Protein AF-A0A3R0XVF8-F1 (afdb_monomer)

Structure (mmCIF, N/CA/C/O backbone):
data_AF-A0A3R0XVF8-F1
#
_entry.id   AF-A0A3R0XVF8-F1
#
loop_
_atom_site.group_PDB
_atom_site.id
_atom_site.type_symbol
_atom_site.label_atom_id
_atom_site.label_alt_id
_atom_site.label_comp_id
_atom_site.label_asym_id
_atom_site.label_entity_id
_atom_site.label_seq_id
_atom_site.pdbx_PDB_ins_code
_atom_site.Cartn_x
_atom_site.Cartn_y
_atom_site.Cartn_z
_atom_site.occupancy
_atom_site.B_iso_or_equiv
_atom_site.auth_seq_id
_atom_site.auth_comp_id
_atom_site.auth_asym_id
_atom_site.auth_atom_id
_atom_site.pdbx_PDB_model_num
ATOM 1 N N . MET A 1 1 ? -7.630 -12.643 -1.022 1.00 51.62 1 MET A N 1
ATOM 2 C CA . MET A 1 1 ? -7.243 -13.775 -1.891 1.00 51.62 1 MET A CA 1
ATOM 3 C C . MET A 1 1 ? -6.262 -13.201 -2.878 1.00 51.62 1 MET A C 1
ATOM 5 O O . MET A 1 1 ? -6.721 -12.484 -3.748 1.00 51.62 1 MET A O 1
ATOM 9 N N . SER A 1 2 ? -4.966 -13.454 -2.710 1.00 49.66 2 SER A N 1
ATOM 10 C CA . SER A 1 2 ? -3.914 -13.010 -3.634 1.00 49.66 2 SER A CA 1
ATOM 11 C C . SER A 1 2 ? -3.652 -14.143 -4.630 1.00 49.66 2 SER A C 1
ATOM 13 O O . SER A 1 2 ? -3.071 -15.164 -4.271 1.00 49.66 2 SER A O 1
ATOM 15 N N . GLY A 1 3 ? -4.194 -14.028 -5.841 1.00 53.16 3 GLY A N 1
ATOM 16 C CA . GLY A 1 3 ? -4.029 -14.985 -6.938 1.00 53.16 3 GLY A CA 1
ATOM 17 C C . GLY A 1 3 ? -2.923 -14.539 -7.901 1.00 53.16 3 GLY A C 1
ATOM 18 O O . GLY A 1 3 ? -2.484 -13.401 -7.812 1.00 53.16 3 GLY A O 1
ATOM 19 N N . PRO A 1 4 ? -2.485 -15.397 -8.840 1.00 56.06 4 PRO A N 1
ATOM 20 C CA . PRO A 1 4 ? -1.342 -15.141 -9.730 1.00 56.06 4 PRO A CA 1
ATOM 21 C C . PRO A 1 4 ? -1.568 -14.031 -10.775 1.00 56.06 4 PRO A C 1
ATOM 23 O O . PRO A 1 4 ? -0.693 -13.773 -11.602 1.00 56.06 4 PRO A O 1
ATOM 26 N N . GLU A 1 5 ? -2.740 -13.399 -10.784 1.00 53.19 5 GLU A N 1
ATOM 27 C CA . GLU A 1 5 ? -3.084 -12.344 -11.728 1.00 53.19 5 GLU A CA 1
ATOM 28 C C . GLU A 1 5 ? -2.674 -10.969 -11.187 1.00 53.19 5 GLU A C 1
ATOM 30 O O . GLU A 1 5 ? -2.854 -10.653 -10.013 1.00 53.19 5 GLU A O 1
ATOM 35 N N . VAL A 1 6 ? -2.156 -10.108 -12.067 1.00 53.72 6 VAL A N 1
ATOM 36 C CA . VAL A 1 6 ? -1.644 -8.766 -11.720 1.00 53.72 6 VAL A CA 1
ATOM 37 C C . VAL A 1 6 ? -2.672 -7.925 -10.955 1.00 53.72 6 VAL A C 1
ATOM 39 O O . VAL A 1 6 ? -2.298 -7.165 -10.066 1.00 53.72 6 VAL A O 1
ATOM 42 N N . HIS A 1 7 ? -3.964 -8.083 -11.252 1.00 53.00 7 HIS A N 1
ATOM 43 C CA . HIS A 1 7 ? -5.055 -7.347 -10.601 1.00 53.00 7 HIS A CA 1
ATOM 44 C C . HIS A 1 7 ? -5.177 -7.687 -9.114 1.00 53.00 7 HIS A C 1
ATOM 46 O O . HIS A 1 7 ? -5.637 -6.864 -8.334 1.00 53.00 7 HIS A O 1
ATOM 52 N N . T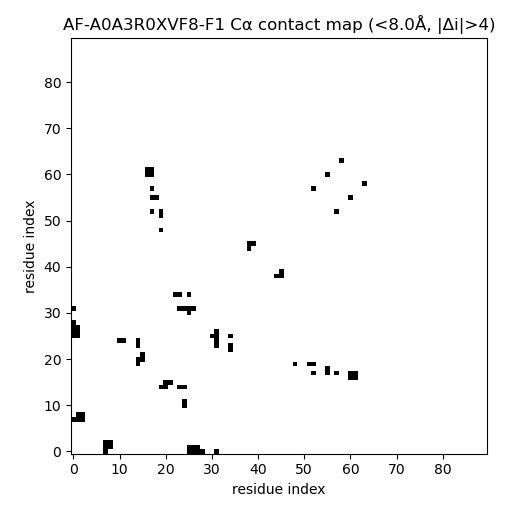HR A 1 8 ? -4.747 -8.884 -8.714 1.00 57.53 8 THR A N 1
ATOM 53 C CA . THR A 1 8 ? -4.847 -9.350 -7.334 1.00 57.53 8 THR A CA 1
ATOM 54 C C . THR A 1 8 ? -3.709 -8.849 -6.437 1.00 57.53 8 THR A C 1
ATOM 56 O O . THR A 1 8 ? -3.778 -9.002 -5.222 1.00 57.53 8 THR A O 1
ATOM 59 N N . HIS A 1 9 ? -2.687 -8.211 -7.018 1.00 69.94 9 HIS A N 1
ATOM 60 C CA . HIS A 1 9 ? -1.527 -7.662 -6.304 1.00 69.94 9 HIS A CA 1
ATOM 61 C C . HIS A 1 9 ? -1.497 -6.127 -6.253 1.00 69.94 9 HIS A C 1
ATOM 63 O O . HIS A 1 9 ? -0.610 -5.552 -5.618 1.00 69.94 9 HIS A O 1
ATOM 69 N N . ILE A 1 10 ? -2.441 -5.446 -6.918 1.00 77.38 10 ILE A N 1
ATOM 70 C CA . ILE A 1 10 ? -2.514 -3.975 -6.907 1.00 77.38 10 ILE A CA 1
ATOM 71 C C . ILE A 1 10 ? -2.785 -3.482 -5.485 1.00 77.38 10 ILE A C 1
ATOM 73 O O . ILE A 1 10 ? -2.047 -2.633 -4.987 1.00 77.38 10 ILE A O 1
ATOM 77 N N . ASP A 1 11 ? -3.785 -4.062 -4.822 1.00 80.88 11 ASP A N 1
ATOM 78 C CA . ASP A 1 11 ? -4.194 -3.677 -3.468 1.00 80.88 11 ASP A CA 1
ATOM 79 C C . ASP A 1 11 ? -3.064 -3.920 -2.458 1.00 80.88 11 ASP A C 1
ATOM 81 O O . ASP A 1 11 ? -2.759 -3.065 -1.634 1.00 80.88 11 ASP A O 1
ATOM 85 N N . GLU A 1 12 ? -2.369 -5.052 -2.591 1.00 86.88 12 GLU A N 1
ATOM 86 C CA . GLU A 1 12 ? -1.202 -5.417 -1.784 1.00 86.88 12 GLU A CA 1
ATOM 87 C C . GLU A 1 12 ? -0.062 -4.395 -1.932 1.00 86.88 12 GLU A C 1
ATOM 89 O O . GLU A 1 12 ? 0.463 -3.883 -0.940 1.00 86.88 12 GLU A O 1
ATOM 94 N N . GLY A 1 13 ? 0.310 -4.055 -3.169 1.00 85.56 13 GLY A N 1
ATOM 95 C CA . GLY A 1 13 ? 1.343 -3.053 -3.430 1.00 85.56 13 GLY A CA 1
ATOM 96 C C . GLY A 1 13 ? 0.949 -1.654 -2.947 1.00 85.56 13 GLY A C 1
ATOM 97 O O . GLY A 1 13 ? 1.798 -0.910 -2.452 1.00 85.56 13 GLY A O 1
ATOM 98 N N . LEU A 1 14 ? -0.332 -1.301 -3.063 1.00 86.75 14 LEU A N 1
ATOM 99 C CA . LEU A 1 14 ? -0.868 -0.024 -2.603 1.00 86.75 14 LEU A CA 1
ATOM 100 C C . LEU A 1 14 ? -0.863 0.065 -1.073 1.00 86.75 14 LEU A C 1
ATOM 102 O O . LEU A 1 14 ? -0.395 1.062 -0.531 1.00 86.75 14 LEU A O 1
ATOM 106 N N . PHE A 1 15 ? -1.297 -0.985 -0.373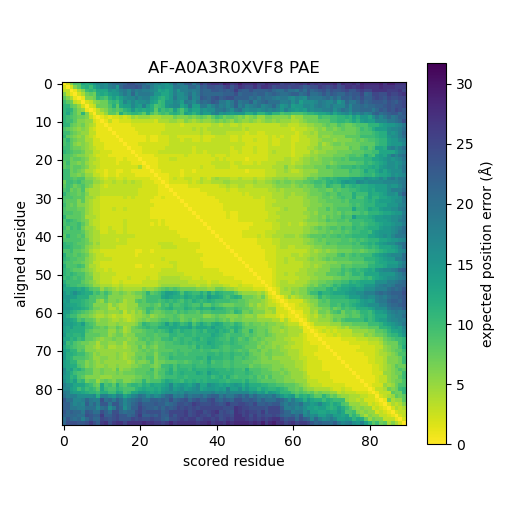 1.00 89.81 15 PHE A N 1
ATOM 107 C CA . PHE A 1 15 ? -1.338 -1.014 1.091 1.00 89.81 15 PHE A CA 1
ATOM 108 C C . PHE A 1 15 ? 0.067 -0.886 1.678 1.00 89.81 15 PHE A C 1
ATOM 110 O O . PHE A 1 15 ? 0.285 -0.053 2.556 1.00 89.81 15 PHE A O 1
ATOM 117 N N . ARG A 1 16 ? 1.047 -1.608 1.118 1.00 89.12 16 ARG A N 1
ATOM 118 C CA . ARG A 1 16 ? 2.451 -1.475 1.532 1.00 89.12 16 ARG A CA 1
ATOM 119 C C . ARG A 1 16 ? 3.013 -0.080 1.289 1.00 89.12 16 ARG A C 1
ATOM 121 O O . ARG A 1 16 ? 3.718 0.440 2.146 1.00 89.12 16 ARG A O 1
ATOM 128 N N . ARG A 1 17 ? 2.707 0.543 0.143 1.00 87.50 17 ARG A N 1
ATOM 129 C CA . ARG A 1 17 ? 3.137 1.925 -0.143 1.00 87.50 17 ARG A CA 1
ATOM 130 C C . ARG A 1 17 ? 2.558 2.910 0.864 1.00 87.50 17 ARG A C 1
ATOM 132 O O . ARG A 1 17 ? 3.297 3.746 1.361 1.00 87.50 17 ARG A O 1
ATOM 139 N N . LEU A 1 18 ? 1.282 2.756 1.208 1.00 88.44 18 LEU A N 1
ATOM 140 C CA . LEU A 1 18 ? 0.597 3.559 2.227 1.00 88.44 18 LEU A CA 1
ATOM 141 C C . LEU A 1 18 ? 1.054 3.250 3.666 1.00 88.44 18 LEU A C 1
ATOM 143 O O . LEU A 1 18 ? 0.589 3.892 4.609 1.00 88.44 18 LEU A O 1
ATOM 147 N N . GLY A 1 19 ? 1.951 2.275 3.850 1.00 89.38 19 GLY A N 1
ATOM 148 C CA . GLY A 1 19 ? 2.456 1.842 5.153 1.00 89.38 19 GLY A CA 1
ATOM 149 C C . GLY A 1 19 ? 1.438 1.067 5.989 1.00 89.38 19 GLY A C 1
ATOM 150 O O . GLY A 1 19 ? 1.665 0.860 7.179 1.00 89.38 19 GLY A O 1
ATOM 151 N N . LEU A 1 20 ? 0.314 0.659 5.399 1.00 91.50 20 LEU A N 1
ATOM 152 C CA . LEU A 1 20 ? -0.722 -0.090 6.097 1.00 91.50 20 LEU A CA 1
ATOM 153 C C . LEU A 1 20 ? -0.200 -1.474 6.535 1.00 91.50 20 LEU A C 1
ATOM 155 O O . LEU A 1 20 ? 0.636 -2.063 5.845 1.00 91.50 20 LEU A O 1
ATOM 159 N N . PRO A 1 21 ? -0.690 -2.008 7.667 1.00 92.69 21 PRO A N 1
ATOM 160 C CA . PRO A 1 21 ? -0.217 -3.276 8.216 1.00 92.69 21 PRO A CA 1
ATOM 161 C C . PRO A 1 21 ? -0.498 -4.475 7.298 1.00 92.69 21 PRO A C 1
ATOM 163 O O . PRO A 1 21 ? -1.542 -4.542 6.643 1.00 92.69 21 PRO A O 1
ATOM 166 N N . GLU A 1 22 ? 0.405 -5.463 7.306 1.00 91.00 22 GLU A N 1
ATOM 167 C CA . GLU A 1 22 ? 0.280 -6.709 6.524 1.00 91.00 22 GLU A CA 1
ATOM 168 C C . GLU A 1 22 ? -0.974 -7.511 6.903 1.00 91.00 22 GLU A C 1
ATOM 170 O O . GLU A 1 22 ? -1.498 -8.264 6.088 1.00 91.00 22 GLU A O 1
ATOM 175 N N . GLU A 1 23 ? -1.525 -7.314 8.103 1.00 91.00 23 GLU A N 1
ATOM 176 C CA . GLU A 1 23 ? -2.792 -7.908 8.535 1.00 91.00 23 GLU A CA 1
ATOM 177 C C . GLU A 1 23 ? -3.985 -7.530 7.641 1.00 91.00 23 GLU A C 1
ATOM 179 O O . GLU A 1 23 ? -4.994 -8.235 7.648 1.00 91.00 23 GLU A O 1
ATOM 184 N N . LEU A 1 24 ? -3.882 -6.450 6.858 1.00 91.75 24 LEU A N 1
ATOM 185 C CA . LEU A 1 24 ? -4.887 -6.060 5.864 1.00 91.75 24 LEU A CA 1
ATOM 186 C C . LEU A 1 24 ? -4.680 -6.741 4.497 1.00 91.75 24 LEU A C 1
ATOM 188 O O . LEU A 1 24 ? -5.552 -6.657 3.631 1.00 91.75 24 LEU A O 1
ATOM 192 N N . ILE A 1 25 ? -3.560 -7.440 4.297 1.00 90.75 25 ILE A N 1
ATOM 193 C CA . ILE A 1 25 ? -3.183 -8.110 3.049 1.00 90.75 25 ILE A CA 1
ATOM 194 C C . ILE A 1 25 ? -3.456 -9.613 3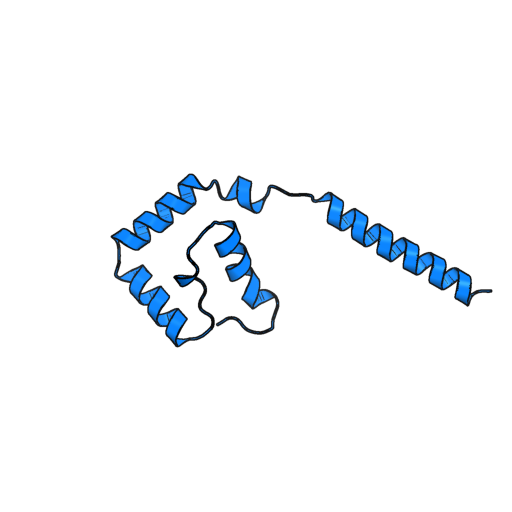.195 1.00 90.75 25 ILE A C 1
ATOM 196 O O . ILE A 1 25 ? -2.620 -10.413 3.612 1.00 90.75 25 ILE A O 1
ATOM 200 N N . ALA A 1 26 ? -4.677 -10.021 2.854 1.00 88.25 26 ALA A N 1
ATOM 201 C CA . ALA A 1 26 ? -5.120 -11.397 3.046 1.00 88.25 26 ALA A CA 1
ATOM 202 C C . ALA A 1 26 ? -4.780 -12.330 1.868 1.00 88.25 26 ALA A C 1
ATOM 204 O O . ALA A 1 26 ? -5.437 -12.300 0.816 1.00 88.25 26 ALA A O 1
ATOM 205 N N . GLY A 1 27 ? -3.834 -13.247 2.095 1.00 85.69 27 GLY A N 1
ATOM 206 C CA . GLY A 1 27 ? -3.447 -14.283 1.127 1.00 85.69 27 GLY A CA 1
ATOM 207 C C . GLY A 1 27 ? -4.546 -15.314 0.844 1.00 85.69 27 GLY A C 1
ATOM 208 O O . GLY A 1 27 ? -4.711 -15.756 -0.292 1.00 85.69 27 GLY A O 1
ATOM 209 N N . ASP A 1 28 ? -5.378 -15.625 1.837 1.00 85.88 28 ASP A N 1
ATOM 210 C CA . ASP A 1 28 ? -6.451 -16.619 1.751 1.00 85.88 28 ASP A CA 1
ATOM 211 C C . ASP A 1 28 ? -7.795 -16.085 2.291 1.00 85.88 28 ASP A C 1
ATOM 213 O O . ASP A 1 28 ? -7.895 -14.974 2.819 1.00 85.88 28 ASP A O 1
ATOM 217 N N . ARG A 1 29 ? -8.863 -16.874 2.117 1.00 88.12 29 ARG A N 1
ATOM 218 C CA . ARG A 1 29 ? -10.227 -16.490 2.517 1.00 88.12 29 ARG A CA 1
ATOM 219 C C . ARG A 1 29 ? -10.389 -16.356 4.032 1.00 88.12 29 ARG A C 1
ATOM 221 O O . ARG A 1 29 ? -11.125 -15.487 4.482 1.00 88.12 29 ARG A O 1
ATOM 228 N N . GLU A 1 30 ? -9.759 -17.223 4.810 1.00 91.50 30 GLU A N 1
ATOM 229 C CA . GLU A 1 30 ? -9.893 -17.229 6.265 1.00 91.50 30 GLU A CA 1
ATOM 230 C C . GLU A 1 30 ? -9.203 -16.007 6.875 1.00 91.50 30 GLU A C 1
ATOM 232 O O . GLU A 1 30 ? -9.782 -15.306 7.704 1.00 91.50 30 GLU A O 1
ATOM 237 N N . THR A 1 31 ? -8.002 -15.694 6.389 1.00 89.94 31 THR A N 1
ATOM 238 C CA . THR A 1 31 ? -7.272 -14.481 6.765 1.00 89.94 31 THR A CA 1
ATOM 239 C C . THR A 1 31 ? -8.043 -13.222 6.371 1.00 89.94 31 THR A C 1
ATOM 241 O O . THR A 1 31 ? -8.124 -12.293 7.170 1.00 89.94 31 THR A O 1
ATOM 244 N N . TYR A 1 32 ? -8.699 -13.217 5.205 1.00 90.62 32 TYR A N 1
ATOM 245 C CA . TYR A 1 32 ? -9.560 -12.107 4.788 1.00 90.62 32 TYR A CA 1
ATOM 246 C C . TYR A 1 32 ? -10.726 -11.897 5.755 1.00 90.62 32 TYR A C 1
ATOM 248 O O . TYR A 1 32 ? -10.950 -10.781 6.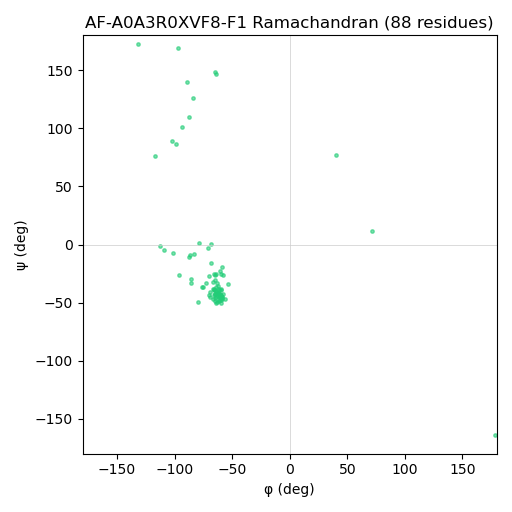214 1.00 90.62 32 TYR A O 1
ATOM 256 N N . ILE A 1 33 ? -11.439 -12.970 6.114 1.00 94.56 33 ILE A N 1
ATOM 257 C CA . ILE A 1 33 ? -12.562 -12.891 7.057 1.00 94.56 33 ILE A CA 1
ATOM 258 C C . ILE A 1 33 ? -12.087 -12.351 8.408 1.00 94.56 33 ILE A C 1
ATOM 260 O O . ILE A 1 33 ? -12.712 -11.439 8.939 1.00 94.56 33 ILE A O 1
ATOM 264 N N . ARG A 1 34 ? -10.966 -12.853 8.944 1.00 95.44 34 ARG A N 1
ATOM 265 C CA . ARG A 1 34 ? -10.402 -12.345 10.206 1.00 95.44 34 ARG A CA 1
ATOM 266 C C . ARG A 1 34 ? -10.072 -10.857 10.143 1.00 95.44 34 ARG A C 1
ATOM 268 O O . ARG A 1 34 ? -10.421 -10.129 11.067 1.00 95.44 34 ARG A O 1
ATOM 275 N N . ALA A 1 35 ? -9.410 -10.419 9.073 1.00 94.62 35 ALA A N 1
ATOM 276 C CA . ALA A 1 35 ? -9.036 -9.021 8.892 1.00 94.62 35 ALA A CA 1
ATOM 277 C C . ALA A 1 35 ? -10.274 -8.117 8.832 1.00 94.62 35 ALA A C 1
ATOM 279 O O . ALA A 1 35 ? -10.325 -7.102 9.520 1.00 94.62 35 ALA A O 1
ATOM 280 N N . VAL A 1 36 ? -11.300 -8.522 8.074 1.00 95.88 36 VAL A N 1
ATOM 281 C CA . VAL A 1 36 ? -12.562 -7.777 7.949 1.00 95.88 36 VAL A CA 1
ATOM 282 C C . VAL A 1 36 ? -13.322 -7.724 9.271 1.00 95.88 36 VAL A C 1
ATOM 284 O O . VAL A 1 36 ? -13.771 -6.650 9.659 1.00 95.88 36 VAL A O 1
ATOM 287 N N . VAL A 1 37 ? -13.452 -8.852 9.976 1.00 97.81 37 VAL A N 1
ATOM 288 C CA . VAL A 1 37 ? -14.138 -8.903 11.278 1.00 97.81 37 VAL A CA 1
ATOM 289 C C . VAL A 1 37 ? -13.428 -8.005 12.284 1.00 97.81 37 VAL A C 1
ATOM 291 O O . VAL A 1 37 ? -14.071 -7.153 12.886 1.00 97.81 37 VAL A O 1
ATOM 294 N N . ARG A 1 38 ? -12.097 -8.101 12.396 1.00 97.06 38 ARG A N 1
ATOM 295 C CA . ARG A 1 38 ? -11.325 -7.213 13.274 1.00 97.06 38 ARG A CA 1
ATOM 296 C C . ARG A 1 38 ? -11.510 -5.750 12.888 1.00 97.06 38 ARG A C 1
ATOM 298 O O . ARG A 1 38 ? -11.730 -4.925 13.760 1.00 97.06 38 ARG A O 1
ATOM 305 N N . LEU A 1 39 ? -11.449 -5.425 11.597 1.00 96.81 39 LEU A N 1
ATOM 306 C CA . LEU A 1 39 ? -11.623 -4.049 11.137 1.00 96.81 39 LEU A CA 1
ATOM 307 C C . LEU A 1 39 ? -13.016 -3.510 11.484 1.00 96.81 39 LEU A C 1
ATOM 309 O O . LEU A 1 39 ? -13.144 -2.330 11.792 1.00 96.81 39 LEU A O 1
ATOM 313 N N . ALA A 1 40 ? -14.050 -4.352 11.440 1.00 97.50 40 ALA A N 1
ATOM 314 C CA . ALA A 1 40 ? -15.419 -3.975 11.773 1.00 97.50 40 ALA A CA 1
ATOM 315 C C . ALA A 1 40 ? -15.663 -3.850 13.287 1.00 97.50 40 ALA A C 1
ATOM 317 O O . ALA A 1 40 ? -16.414 -2.970 13.697 1.00 97.50 40 ALA A O 1
ATOM 318 N N . GLU A 1 41 ? -15.045 -4.708 14.101 1.00 98.25 41 GLU A N 1
ATOM 319 C CA . GLU A 1 41 ? -15.322 -4.814 15.542 1.00 98.25 41 GLU A CA 1
ATOM 320 C C . GLU A 1 41 ? -14.348 -4.019 16.428 1.00 98.25 41 GLU A C 1
ATOM 322 O O . GLU A 1 41 ? -14.708 -3.629 17.537 1.00 98.25 41 GLU A O 1
ATOM 327 N N . ASP A 1 42 ? -13.122 -3.770 15.964 1.00 98.19 42 ASP A N 1
ATOM 328 C CA . ASP A 1 42 ? -12.089 -3.035 16.700 1.00 98.19 42 ASP A CA 1
ATOM 329 C C . ASP A 1 42 ? -12.041 -1.572 16.236 1.00 98.19 42 ASP A C 1
ATOM 331 O O . ASP A 1 42 ? -11.289 -1.193 15.331 1.00 98.19 42 ASP A O 1
ATOM 335 N N . ASP A 1 43 ? -12.889 -0.745 16.852 1.00 98.25 43 ASP A N 1
ATOM 336 C CA . ASP A 1 43 ? -13.019 0.680 16.533 1.00 98.25 43 ASP A CA 1
ATOM 337 C C . ASP A 1 43 ? -11.703 1.439 16.728 1.00 98.25 43 ASP A C 1
ATOM 339 O O . ASP A 1 43 ? -11.303 2.207 15.856 1.00 98.25 43 ASP A O 1
ATOM 343 N N . ALA A 1 44 ? -10.991 1.170 17.826 1.00 97.94 44 ALA A N 1
ATOM 344 C CA . ALA A 1 44 ? -9.732 1.838 18.141 1.00 97.94 44 ALA A CA 1
ATOM 345 C C . ALA A 1 44 ? -8.646 1.511 17.107 1.00 97.94 44 ALA A C 1
ATOM 347 O O . ALA A 1 44 ? -7.920 2.398 16.651 1.00 97.94 44 ALA A O 1
ATOM 348 N N . TRP A 1 45 ? -8.548 0.244 16.692 1.00 97.25 45 TRP A N 1
ATOM 349 C CA . TRP A 1 45 ? -7.630 -0.136 15.626 1.00 97.25 45 TRP A CA 1
ATOM 350 C C . TRP A 1 45 ? -8.017 0.521 14.301 1.00 97.25 45 TRP A C 1
ATOM 352 O O . TRP A 1 45 ? -7.158 1.108 13.641 1.00 97.25 45 TRP A O 1
ATOM 362 N N . ARG A 1 46 ? -9.301 0.512 13.933 1.00 96.94 46 ARG A N 1
ATOM 363 C CA . ARG A 1 46 ? -9.776 1.159 12.704 1.00 96.94 46 ARG A CA 1
ATOM 364 C C . ARG A 1 46 ? -9.496 2.664 12.690 1.00 96.94 46 ARG A C 1
ATOM 366 O O . ARG A 1 46 ? -9.054 3.179 11.665 1.00 96.94 46 ARG A O 1
ATOM 373 N N . GLU A 1 47 ? -9.706 3.361 13.801 1.00 97.12 47 GLU A N 1
ATOM 374 C CA . GLU A 1 47 ? -9.385 4.787 13.941 1.00 97.12 47 GLU A CA 1
ATOM 375 C C . GLU A 1 47 ? -7.878 5.047 13.818 1.00 97.12 47 GLU A C 1
ATOM 377 O O . GLU A 1 47 ? -7.474 5.980 13.124 1.00 97.12 47 GLU A O 1
ATOM 382 N N . SER A 1 48 ? -7.034 4.183 14.395 1.00 95.44 48 SER A N 1
ATOM 383 C CA . SER A 1 48 ? -5.575 4.298 14.255 1.00 95.44 48 SER A CA 1
ATOM 384 C C . SER A 1 48 ? -5.110 4.176 12.797 1.00 95.44 48 SER A C 1
ATOM 386 O O . SER A 1 48 ? -4.248 4.937 12.360 1.00 95.44 48 SER A O 1
ATOM 388 N N . LEU A 1 49 ? -5.734 3.290 12.010 1.00 94.69 49 LEU A N 1
ATOM 389 C CA . LEU A 1 49 ? -5.446 3.143 10.580 1.00 94.69 49 LEU A CA 1
ATOM 390 C C . LEU A 1 49 ? -5.862 4.389 9.790 1.00 94.69 49 LEU A C 1
ATOM 392 O O . LEU A 1 49 ? -5.158 4.803 8.870 1.00 94.69 49 LEU A O 1
ATOM 396 N N . GLN A 1 50 ? -6.994 5.004 10.144 1.00 92.62 50 GLN A N 1
ATOM 397 C CA . GLN A 1 50 ? -7.447 6.245 9.510 1.00 92.62 50 GLN A CA 1
ATOM 398 C C . GLN A 1 50 ? -6.507 7.413 9.813 1.00 92.62 50 GLN A C 1
ATOM 400 O O . GLN A 1 50 ? -6.158 8.154 8.896 1.00 92.62 50 GLN A O 1
ATOM 405 N N . ALA A 1 51 ? -6.066 7.550 11.067 1.00 92.56 51 ALA A N 1
ATOM 406 C CA . ALA A 1 51 ? -5.084 8.558 11.458 1.00 92.56 51 ALA A CA 1
ATOM 407 C C . ALA A 1 51 ? -3.768 8.372 10.687 1.00 92.56 51 ALA A C 1
ATOM 409 O O . ALA A 1 51 ? -3.266 9.317 10.083 1.00 92.56 51 ALA A O 1
ATOM 410 N N . GLN A 1 52 ? -3.277 7.133 10.593 1.00 89.94 52 GLN A N 1
ATOM 411 C CA . GLN A 1 52 ? -2.076 6.816 9.823 1.00 89.94 52 GLN A CA 1
ATOM 412 C C . GLN A 1 52 ? -2.206 7.219 8.343 1.00 89.94 52 GLN A C 1
ATOM 414 O O . GLN A 1 52 ? -1.275 7.783 7.771 1.00 89.94 52 GLN A O 1
ATOM 419 N N . LEU A 1 53 ? -3.359 6.965 7.713 1.00 87.62 53 LEU A N 1
ATOM 420 C CA . LEU A 1 53 ? -3.605 7.369 6.324 1.00 87.62 53 LEU A CA 1
ATOM 421 C C . LEU A 1 53 ? -3.635 8.890 6.137 1.00 87.62 53 LEU A C 1
ATOM 423 O O . LEU A 1 53 ? -3.280 9.363 5.063 1.00 87.62 53 LEU A O 1
ATOM 427 N N . GLN A 1 54 ? -4.050 9.656 7.147 1.00 85.69 54 GLN A N 1
ATOM 428 C CA . GLN A 1 54 ? -4.023 11.121 7.097 1.00 85.69 54 GLN A CA 1
ATOM 429 C C . GLN A 1 54 ? -2.606 11.677 7.279 1.00 85.69 54 GLN A C 1
ATOM 431 O O . GLN A 1 54 ? -2.247 12.657 6.632 1.00 85.69 54 GLN A O 1
ATOM 436 N N . GLU A 1 55 ? -1.798 11.046 8.131 1.00 84.38 55 GLU A N 1
ATOM 437 C CA . GLU A 1 55 ? -0.416 11.456 8.398 1.00 84.38 55 GLU A CA 1
ATOM 438 C C . GLU A 1 55 ? 0.534 11.147 7.232 1.00 84.38 55 GLU A C 1
ATOM 440 O O . GLU A 1 55 ? 1.463 11.912 6.980 1.00 84.38 55 GLU A O 1
ATOM 445 N N . ASN A 1 56 ? 0.297 10.052 6.501 1.00 77.12 56 ASN A N 1
ATOM 446 C CA . ASN A 1 56 ? 1.200 9.578 5.447 1.00 77.12 56 ASN A CA 1
ATOM 447 C C . ASN A 1 56 ? 1.102 10.326 4.105 1.00 77.12 56 ASN A C 1
ATOM 449 O O . ASN A 1 56 ? 1.814 9.936 3.186 1.00 77.12 56 ASN A O 1
ATOM 453 N N . ASP A 1 57 ? 0.251 11.352 3.973 1.00 76.69 57 ASP A N 1
ATOM 454 C CA . ASP A 1 57 ? -0.005 12.088 2.719 1.00 76.69 57 ASP A CA 1
ATOM 455 C C . ASP A 1 57 ? -0.068 11.149 1.487 1.00 76.69 57 ASP A C 1
ATOM 457 O O . ASP A 1 57 ? 0.890 11.019 0.711 1.00 76.69 57 ASP A O 1
ATOM 461 N N . PRO A 1 58 ? -1.190 10.431 1.307 1.00 73.56 58 PRO A N 1
ATOM 462 C CA . PRO A 1 58 ? -1.306 9.380 0.304 1.00 73.56 58 PRO A CA 1
ATOM 463 C C . PRO A 1 58 ? -1.085 9.898 -1.121 1.00 73.56 58 PRO A C 1
ATOM 465 O O . PRO A 1 58 ? -0.646 9.129 -1.975 1.00 73.56 58 PRO A O 1
ATOM 468 N N . GLU A 1 59 ? -1.334 11.183 -1.393 1.00 77.50 59 GLU A N 1
ATOM 469 C CA . GLU A 1 59 ? -1.032 11.775 -2.696 1.00 77.50 59 GLU A CA 1
ATOM 470 C C . GLU A 1 59 ? 0.476 11.830 -2.946 1.00 77.50 59 GLU A C 1
ATOM 472 O O . GLU A 1 59 ? 0.940 11.386 -3.999 1.00 77.50 59 GLU A O 1
ATOM 477 N N . GLN A 1 60 ? 1.261 12.295 -1.971 1.00 79.56 60 GLN A N 1
ATOM 478 C CA . GLN A 1 60 ? 2.720 12.308 -2.091 1.00 79.56 60 GLN A CA 1
ATOM 479 C C . GLN A 1 60 ? 3.283 10.901 -2.276 1.00 79.56 60 GLN A C 1
ATOM 481 O O . GLN A 1 60 ? 4.117 10.680 -3.155 1.00 79.56 60 GLN A O 1
ATOM 486 N N . VAL A 1 61 ? 2.804 9.934 -1.498 1.00 80.44 61 VAL A N 1
ATOM 487 C CA . VAL A 1 61 ? 3.276 8.545 -1.562 1.00 80.44 61 VAL A CA 1
ATOM 488 C C . VAL A 1 61 ? 2.926 7.870 -2.892 1.00 80.44 61 VAL A C 1
ATOM 490 O O . VAL A 1 61 ? 3.734 7.107 -3.427 1.00 80.44 61 VAL A O 1
ATOM 493 N N . LEU A 1 62 ? 1.732 8.120 -3.436 1.00 80.00 62 LEU A N 1
ATOM 494 C CA . LEU A 1 62 ? 1.261 7.444 -4.648 1.00 80.00 62 LEU A CA 1
ATOM 495 C C . LEU A 1 62 ? 1.732 8.117 -5.941 1.00 80.00 62 LEU A C 1
ATOM 497 O O . LEU A 1 62 ? 1.905 7.420 -6.944 1.00 80.00 62 LEU A O 1
ATOM 501 N N . PHE A 1 63 ? 1.950 9.435 -5.934 1.00 80.00 63 PHE A N 1
ATOM 502 C CA . PHE A 1 63 ? 2.236 10.206 -7.149 1.00 80.00 63 PHE A CA 1
ATOM 503 C C . PHE A 1 63 ? 3.657 10.776 -7.225 1.00 80.00 63 PHE A C 1
ATOM 505 O O . PHE A 1 63 ? 4.026 11.348 -8.252 1.00 80.00 63 PHE A O 1
ATOM 512 N N . THR A 1 64 ? 4.495 10.554 -6.209 1.00 80.56 64 THR A N 1
ATOM 513 C CA . THR A 1 64 ? 5.936 10.829 -6.302 1.00 80.56 64 THR A CA 1
ATOM 514 C C . THR A 1 64 ? 6.668 9.657 -6.945 1.00 80.56 64 THR A C 1
ATOM 516 O O . THR A 1 64 ? 6.591 8.514 -6.494 1.00 80.56 64 THR A O 1
ATOM 519 N N . GLY A 1 65 ? 7.430 9.929 -8.003 1.00 82.75 65 GLY A N 1
ATOM 520 C CA . GLY A 1 65 ? 8.195 8.897 -8.686 1.00 82.75 65 GLY A CA 1
ATOM 521 C C . GLY A 1 65 ? 8.967 9.409 -9.892 1.00 82.75 65 GLY A C 1
ATOM 522 O O . GLY A 1 65 ? 9.168 10.606 -10.070 1.00 82.75 65 GLY A O 1
ATOM 523 N N . HIS A 1 66 ? 9.395 8.460 -10.719 1.00 87.12 66 HIS A N 1
ATOM 524 C CA . HIS A 1 66 ? 10.266 8.685 -11.869 1.00 87.12 66 HIS A CA 1
ATOM 525 C C . HIS A 1 66 ? 9.549 8.304 -13.172 1.00 87.12 66 HIS A C 1
ATOM 527 O O . HIS A 1 66 ? 9.802 7.213 -13.706 1.00 87.12 66 HIS A O 1
ATOM 533 N N . PRO A 1 67 ? 8.613 9.136 -13.668 1.00 86.00 67 PRO A N 1
ATOM 534 C CA . PRO A 1 67 ? 7.851 8.831 -14.880 1.00 86.00 67 PRO A CA 1
ATOM 535 C C . PRO A 1 67 ? 8.753 8.610 -16.108 1.00 86.00 67 PRO A C 1
ATOM 537 O O . PRO A 1 67 ? 8.411 7.841 -17.005 1.00 86.00 67 PRO A O 1
ATOM 540 N N . GLU A 1 68 ? 9.945 9.209 -16.125 1.00 93.69 68 GLU A N 1
ATOM 541 C CA . GLU A 1 68 ? 10.945 9.076 -17.183 1.00 93.69 68 GLU A CA 1
ATOM 542 C C . GLU A 1 68 ? 11.495 7.651 -17.341 1.00 93.69 68 GLU A C 1
ATOM 544 O O . GLU A 1 68 ? 11.900 7.269 -18.441 1.00 93.69 68 GLU A O 1
ATOM 549 N N . LYS A 1 69 ? 11.473 6.826 -16.283 1.00 92.06 69 LYS A N 1
ATOM 550 C CA . LYS A 1 69 ? 12.014 5.455 -16.334 1.00 92.06 69 LYS A CA 1
ATOM 551 C C . LYS A 1 69 ? 11.261 4.565 -17.315 1.00 92.06 69 LYS A C 1
ATOM 553 O O . LYS A 1 69 ? 11.875 3.703 -17.939 1.00 92.06 69 LYS A O 1
ATOM 558 N N . PHE A 1 70 ? 9.954 4.781 -17.475 1.00 91.25 70 PHE A N 1
ATOM 559 C CA . PHE A 1 70 ? 9.168 4.044 -18.461 1.00 91.25 70 PHE A CA 1
ATOM 560 C C . PHE A 1 70 ? 9.635 4.366 -19.883 1.00 91.25 70 PHE A C 1
ATOM 562 O O . PHE A 1 70 ? 9.921 3.456 -20.659 1.00 91.25 70 PHE A O 1
ATOM 569 N N . ALA A 1 71 ? 9.780 5.656 -20.202 1.00 94.62 71 ALA A N 1
ATOM 570 C CA . ALA A 1 71 ? 10.249 6.096 -21.512 1.00 94.62 71 ALA A CA 1
ATOM 571 C C . ALA A 1 71 ? 11.661 5.570 -21.810 1.00 94.62 71 ALA A C 1
ATOM 573 O O . ALA A 1 71 ? 11.895 5.041 -22.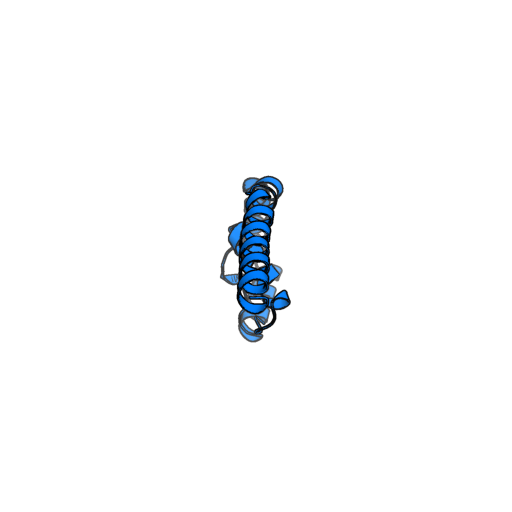894 1.00 94.62 71 ALA A O 1
ATOM 574 N N . ALA A 1 72 ? 12.568 5.625 -20.829 1.00 96.69 72 ALA A N 1
ATOM 575 C CA . ALA A 1 72 ? 13.918 5.080 -20.961 1.00 96.69 72 ALA A CA 1
ATOM 576 C C . ALA A 1 72 ? 13.91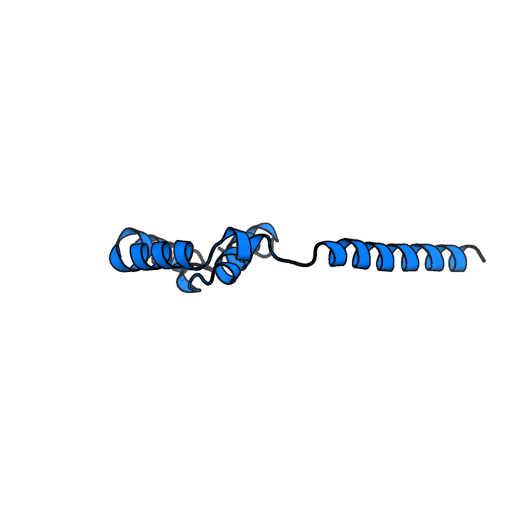1 3.566 -21.249 1.00 96.69 72 ALA A C 1
ATOM 578 O O . ALA A 1 72 ? 14.622 3.101 -22.137 1.00 96.69 72 ALA A O 1
ATOM 579 N N . ALA A 1 73 ? 13.078 2.789 -20.549 1.00 95.94 73 ALA A N 1
ATOM 580 C CA . ALA A 1 73 ? 12.965 1.349 -20.783 1.00 95.94 73 ALA A CA 1
ATOM 581 C C . ALA A 1 73 ? 12.416 1.029 -22.184 1.00 95.94 73 ALA A C 1
ATOM 583 O O . ALA A 1 73 ? 12.939 0.151 -22.871 1.00 95.94 73 ALA A O 1
ATOM 584 N N . VAL A 1 74 ? 11.391 1.762 -22.631 1.00 96.12 74 VAL A N 1
ATOM 585 C CA 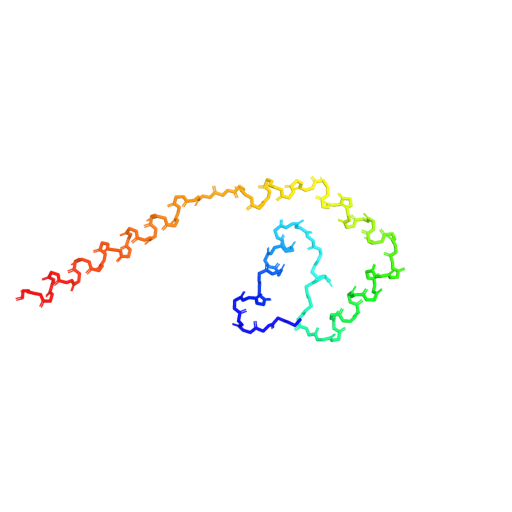. VAL A 1 74 ? 10.836 1.616 -23.985 1.00 96.12 74 VAL A CA 1
ATOM 586 C C . VAL A 1 74 ? 11.875 1.973 -25.044 1.00 96.12 74 VAL A C 1
ATOM 588 O O . VAL A 1 74 ? 11.993 1.254 -26.034 1.00 96.12 74 VAL A O 1
ATOM 591 N N . GLN A 1 75 ? 12.653 3.035 -24.828 1.00 96.12 75 GLN A N 1
ATOM 592 C CA . GLN A 1 75 ? 13.718 3.438 -25.740 1.00 96.12 75 GLN A CA 1
ATOM 593 C C . GLN A 1 75 ? 14.768 2.331 -25.903 1.00 96.12 75 GLN A C 1
ATOM 595 O O . GLN A 1 75 ? 15.075 1.957 -27.032 1.00 96.12 75 GLN A O 1
ATOM 600 N N . VAL A 1 76 ? 15.242 1.742 -24.802 1.00 97.00 76 VAL A N 1
ATOM 601 C CA . VAL A 1 76 ? 16.213 0.632 -24.837 1.00 97.00 76 VAL A CA 1
ATOM 602 C C . VAL A 1 76 ? 15.668 -0.569 -25.618 1.00 97.00 76 VAL A C 1
ATOM 604 O O . VAL A 1 76 ? 16.365 -1.147 -26.453 1.00 97.00 76 VAL A O 1
ATOM 607 N N . LEU A 1 77 ? 14.406 -0.946 -25.382 1.00 95.69 77 LEU A N 1
ATOM 608 C CA . LEU A 1 77 ? 13.765 -2.051 -26.105 1.00 95.69 77 LEU A CA 1
ATOM 609 C C . LEU A 1 77 ? 13.612 -1.746 -27.599 1.00 95.69 77 LEU A C 1
ATOM 611 O O . LEU A 1 77 ? 13.802 -2.625 -28.442 1.00 95.69 77 LEU A O 1
ATOM 615 N N . TRP A 1 78 ? 13.275 -0.501 -27.929 1.00 95.62 78 TRP A N 1
ATOM 616 C CA . TRP A 1 78 ? 13.151 -0.055 -29.306 1.00 95.62 78 TRP A CA 1
ATOM 617 C C . TRP A 1 78 ? 14.494 -0.114 -30.036 1.00 95.62 78 TRP A C 1
ATOM 619 O O . TRP A 1 78 ? 14.565 -0.725 -31.102 1.00 95.62 78 TRP A O 1
ATOM 629 N N . GLU A 1 79 ? 15.553 0.446 -29.453 1.00 95.94 79 GLU A N 1
ATOM 630 C CA . GLU A 1 79 ? 16.910 0.437 -30.015 1.00 95.94 79 GLU A CA 1
ATOM 631 C C . GLU A 1 79 ? 17.389 -0.998 -30.285 1.00 95.94 79 GLU A C 1
ATOM 633 O O . GLU A 1 79 ? 17.800 -1.314 -31.404 1.00 95.94 79 GLU A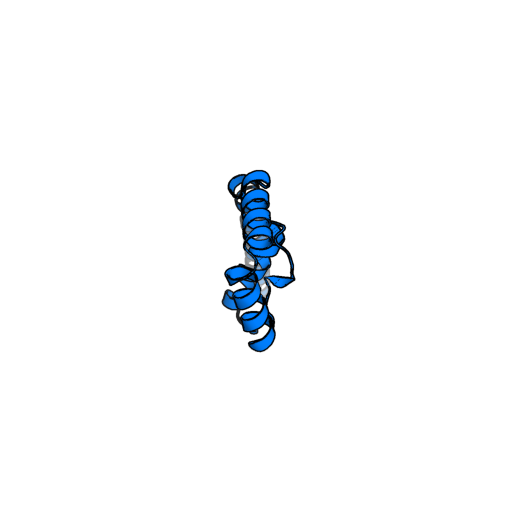 O 1
ATOM 638 N N . ALA A 1 80 ? 17.204 -1.908 -29.321 1.00 93.44 80 ALA A N 1
ATOM 639 C CA . ALA A 1 80 ? 17.523 -3.327 -29.493 1.00 93.44 80 ALA A CA 1
ATOM 640 C C . ALA A 1 80 ? 16.728 -3.983 -30.642 1.00 93.44 80 ALA A C 1
ATOM 642 O O . ALA A 1 80 ? 17.262 -4.796 -31.400 1.00 93.44 80 ALA A O 1
ATOM 643 N N . SER A 1 81 ? 15.452 -3.615 -30.812 1.00 92.94 81 SER A N 1
ATOM 644 C CA . SER A 1 81 ? 14.609 -4.133 -31.899 1.00 92.94 81 SER A CA 1
ATOM 645 C C . SER A 1 81 ? 15.016 -3.628 -33.289 1.00 92.94 81 SER A C 1
ATOM 647 O O . SER A 1 81 ? 14.719 -4.278 -34.293 1.00 92.94 81 SER A O 1
ATOM 649 N N . VAL A 1 82 ? 15.635 -2.447 -33.376 1.00 91.19 82 VAL A N 1
ATOM 650 C CA . VAL A 1 82 ? 16.093 -1.861 -34.642 1.00 91.19 82 VAL A CA 1
ATOM 651 C C . VAL A 1 82 ? 17.410 -2.508 -35.067 1.00 91.19 82 VAL A C 1
ATOM 653 O O . VAL A 1 82 ? 17.458 -3.042 -36.173 1.00 91.19 82 VAL A O 1
ATOM 656 N N . SER A 1 83 ? 18.407 -2.609 -34.180 1.00 83.38 83 SER A N 1
ATOM 657 C CA . SER A 1 83 ? 19.669 -3.300 -34.508 1.00 83.38 83 SER A CA 1
ATOM 658 C C . SER A 1 83 ? 19.464 -4.772 -34.882 1.00 83.38 83 SER A C 1
ATOM 660 O O . SER A 1 83 ? 20.043 -5.247 -35.854 1.00 83.38 83 SER A O 1
ATOM 662 N N . GLY A 1 84 ? 18.563 -5.488 -34.198 1.00 76.62 84 GLY A N 1
ATOM 663 C CA . GLY A 1 84 ? 18.256 -6.883 -34.541 1.00 76.62 84 GLY A CA 1
ATOM 664 C C . GLY A 1 84 ? 17.524 -7.073 -35.882 1.00 76.62 84 GLY A C 1
ATOM 665 O O . GLY A 1 84 ? 17.468 -8.191 -36.397 1.00 76.62 84 GLY A O 1
ATOM 666 N N . ARG A 1 85 ? 16.943 -6.009 -36.458 1.00 71.25 85 ARG A N 1
ATOM 667 C CA . ARG A 1 85 ? 16.352 -6.027 -37.810 1.00 71.25 85 ARG A CA 1
ATOM 668 C C . ARG A 1 85 ? 17.389 -5.746 -38.893 1.00 71.25 85 ARG A C 1
ATOM 670 O O . ARG A 1 85 ? 17.283 -6.330 -39.966 1.00 71.25 85 ARG A O 1
ATOM 677 N N . GLU A 1 86 ? 18.384 -4.912 -38.607 1.00 66.94 86 GLU A N 1
ATOM 678 C CA . GLU A 1 86 ? 19.494 -4.614 -39.521 1.00 66.94 86 GLU A CA 1
ATOM 679 C C . GLU A 1 86 ? 20.419 -5.830 -39.705 1.00 66.94 86 GLU A C 1
ATOM 681 O O . GLU A 1 86 ? 20.766 -6.163 -40.836 1.00 66.94 86 GLU A O 1
ATOM 686 N N . GLU A 1 87 ? 20.711 -6.577 -38.633 1.00 59.81 87 GLU A N 1
ATOM 687 C CA . GLU A 1 87 ? 21.502 -7.822 -38.696 1.00 59.81 87 GLU A CA 1
ATOM 688 C C . GLU A 1 87 ? 20.817 -8.966 -39.461 1.00 59.81 87 GLU A C 1
ATOM 690 O O . GLU A 1 87 ? 21.494 -9.844 -39.981 1.00 59.81 87 GLU A O 1
ATOM 695 N N . ARG A 1 88 ? 19.479 -8.985 -39.541 1.00 58.88 88 ARG A N 1
ATOM 696 C CA . ARG A 1 88 ? 18.725 -10.000 -40.308 1.00 58.88 88 ARG A CA 1
ATOM 697 C C . ARG A 1 88 ? 18.520 -9.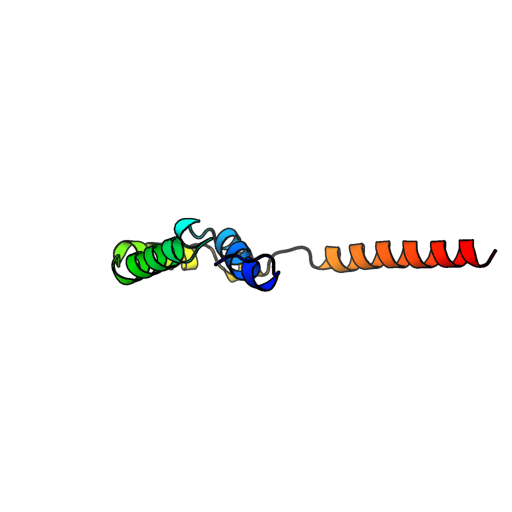629 -41.777 1.00 58.88 88 ARG A C 1
ATOM 699 O O . ARG A 1 88 ? 18.009 -10.451 -42.536 1.00 58.88 88 ARG A O 1
ATOM 706 N N . ALA A 1 89 ? 18.832 -8.388 -42.145 1.00 58.19 89 ALA A N 1
ATOM 707 C CA . ALA A 1 89 ? 18.693 -7.861 -43.498 1.00 58.19 89 ALA A CA 1
ATOM 708 C C . ALA A 1 89 ? 20.029 -7.802 -44.268 1.00 58.19 89 ALA A C 1
ATOM 710 O O . ALA A 1 89 ? 20.007 -7.500 -45.461 1.00 58.19 89 ALA A O 1
ATOM 711 N N . SER A 1 90 ? 21.158 -8.087 -43.602 1.00 50.69 90 SER A N 1
ATOM 712 C CA . SER A 1 90 ? 22.481 -8.340 -44.208 1.00 50.69 90 SER A CA 1
ATOM 713 C C . SER A 1 90 ? 22.767 -9.835 -44.312 1.00 50.69 90 SER A C 1
ATOM 715 O O . SER A 1 90 ? 23.523 -10.209 -45.235 1.00 50.69 90 SER A O 1
#

pLDDT: mean 84.56, std 13.7, range [49.66, 98.25]

Solvent-accessible surface area (backbone atoms only — not comparable to full-atom values): 5246 Å² total; per-residue (Å²): 85,56,53,99,49,73,79,45,46,50,64,50,55,48,36,55,67,64,65,48,63,69,71,75,56,27,64,39,70,68,50,36,51,52,35,52,50,46,52,72,70,35,60,70,61,43,51,51,53,52,51,48,50,65,72,57,42,57,65,60,61,72,72,60,80,66,77,64,56,58,57,52,53,51,50,54,56,49,53,54,57,50,56,62,50,55,68,74,73,110

Nearest PDB structures (foldseek):
  8p0q-assembly2_B  TM=9.596E-01  e=9.764E-03  Aggregatibacter aphrophilus

Secondary structure (DSSP, 8-state):
---SSGGGSHHHHHHHHTT--GGGS-SSHHHHHHHHHHHHH-HHHHHHHHHHHHHT-HHHHHH-S-THHHHHHHHHHHHHHHHHHHTTT-

Foldseek 3Di:
DQDPDPVSCPVVVLCVLLVHDCLCVDPDDVSNVVSVVCCVPVPVVVVVRVVSSVVSVSCCSVVDDDPVVVVVVVVVVVVVVVVVVVVVVD

Organism: Salmonella enterica I (NCBI:txid59201)

Radius of gyration: 20.9 Å; Cα contacts (8 Å, |Δi|>4): 46; chains: 1; bounding box: 38×30×62 Å

Mean predicted aligned error: 8.52 Å

Sequence (90 aa):
MSGPEVHTHIDEGLFRRLGLPEELIAGDRETYIRAVVRLAEDDAWRESLQAQLQENDPEQVLFTGHPEKFAAAVQVLWEASVSGREERAS